Protein AF-A0AAW2WP22-F1 (afdb_monomer_lite)

Sequence (136 aa):
MAVACVSAHKTVVTTTVQAEEEEENQRGCEQYWSTQQCQMRHCMQWMRSMGEPYEESWSDQGRFEEEHLQECCNELREVRPSMCVCAAIRCMMKRMQQEHGTEQEMQQMRQKAQYLPRMCGMSYPTECRIGRPIFA

InterPro domains:
  IPR000617 Napin/ 2S seed storage protein/Conglutin [PTHR35496] (2-131)
  IPR016140 Bifunctional inhibitor/plant lipid transfer protein/seed storage helical domain [PF00234] (43-128)
  IPR016140 Bifunctional inhibitor/plant lipid transfer protein/seed storage helical domain [SM00499] (43-128)
  IPR036312 Bifunctional inhibitor/plant lipid transfer protein/seed storage helical domain superfamily [G3DSA:1.10.110.10] (21-135)
  IPR036312 Bifunctional inhibitor/plant lipid transfer protein/seed storage helical domain superfamily [SSF47699] (27-129)

Radius of gyration: 23.07 Å; chains: 1; bounding box: 42×56×83 Å

Organism: NCBI:txid2727402

pLDDT: mean 74.27, std 16.46, range [39.56, 92.06]

Structure (mmCIF, N/CA/C/O backbone):
data_AF-A0AAW2WP22-F1
#
_entry.id   AF-A0AAW2WP22-F1
#
loop_
_atom_site.group_PDB
_atom_site.id
_atom_site.type_symbol
_atom_site.label_atom_id
_atom_site.label_alt_id
_atom_site.label_comp_id
_atom_site.label_asym_id
_atom_site.label_entity_id
_atom_site.label_seq_id
_atom_site.pdbx_PDB_ins_code
_atom_site.Cartn_x
_atom_site.Cartn_y
_atom_site.Cartn_z
_atom_site.occupancy
_atom_site.B_iso_or_equiv
_atom_site.auth_seq_id
_atom_site.auth_comp_id
_atom_site.auth_asym_id
_atom_site.auth_atom_id
_atom_site.pdbx_PDB_model_num
ATOM 1 N N . MET A 1 1 ? -26.942 41.343 58.706 1.00 39.56 1 MET A N 1
ATOM 2 C CA . MET A 1 1 ? -26.838 39.995 58.106 1.00 39.56 1 MET A CA 1
ATOM 3 C C . MET A 1 1 ? -26.648 40.188 56.611 1.00 39.56 1 MET A C 1
ATOM 5 O O . MET A 1 1 ? -27.491 40.840 56.013 1.00 39.56 1 MET A O 1
ATOM 9 N N . ALA A 1 2 ? -25.527 39.746 56.039 1.00 45.06 2 ALA A N 1
ATOM 10 C CA . ALA A 1 2 ? -25.247 39.887 54.607 1.00 45.06 2 ALA A CA 1
ATOM 11 C C . ALA A 1 2 ? -25.491 38.540 53.913 1.00 45.06 2 ALA A C 1
ATOM 13 O O . ALA A 1 2 ? -24.995 37.517 54.382 1.00 45.06 2 ALA A O 1
ATOM 14 N N . VAL A 1 3 ? -26.281 38.542 52.839 1.00 61.31 3 VAL A N 1
ATOM 15 C CA . VAL A 1 3 ? -26.607 37.351 52.042 1.00 61.31 3 VAL A CA 1
ATOM 16 C C . VAL A 1 3 ? -25.712 37.347 50.806 1.00 61.31 3 VAL A C 1
ATOM 18 O O . VAL A 1 3 ? -25.664 38.339 50.082 1.00 61.31 3 VAL A O 1
ATOM 21 N N . ALA A 1 4 ? -24.995 36.247 50.577 1.00 51.88 4 ALA A N 1
ATOM 22 C CA . ALA A 1 4 ? -24.174 36.051 49.387 1.00 51.88 4 ALA A CA 1
ATOM 23 C C . ALA A 1 4 ? -24.967 35.277 48.322 1.00 51.88 4 ALA A C 1
ATOM 25 O O . ALA A 1 4 ? -25.501 34.205 48.605 1.00 51.88 4 ALA A O 1
ATOM 26 N N . CYS A 1 5 ? -25.029 35.807 47.098 1.00 59.84 5 CYS A N 1
ATOM 27 C CA . CYS A 1 5 ? -25.629 35.128 45.950 1.00 59.84 5 CYS A CA 1
ATOM 28 C C . CYS A 1 5 ? -24.559 34.334 45.189 1.00 59.84 5 CYS A C 1
ATOM 30 O O . CYS A 1 5 ? -23.570 34.903 44.731 1.00 59.84 5 CYS A O 1
ATOM 32 N N . VAL A 1 6 ? -24.776 33.028 45.023 1.00 68.69 6 VAL A N 1
ATOM 33 C CA . VAL A 1 6 ? -23.970 32.150 44.159 1.00 68.69 6 VAL A CA 1
ATOM 34 C C . VAL A 1 6 ? -24.662 32.023 42.801 1.00 68.69 6 VAL A C 1
ATOM 36 O O . VAL A 1 6 ? -25.820 31.617 42.730 1.00 68.69 6 VAL A O 1
ATOM 39 N N . SER A 1 7 ? -23.953 32.369 41.723 1.00 64.06 7 SER A N 1
ATOM 40 C CA . SER A 1 7 ? -24.382 32.141 40.337 1.00 64.06 7 SER A CA 1
ATOM 41 C C . SER A 1 7 ? -23.762 30.841 39.826 1.00 64.06 7 SER A C 1
ATOM 43 O O . SER A 1 7 ? -22.540 30.699 39.828 1.00 64.06 7 SER A O 1
ATOM 45 N N . ALA A 1 8 ? -24.595 29.893 39.393 1.00 63.41 8 ALA A N 1
ATOM 46 C CA . ALA A 1 8 ? -24.155 28.638 38.794 1.00 63.41 8 ALA A CA 1
ATOM 47 C C . ALA A 1 8 ? -24.309 28.712 37.269 1.00 63.41 8 ALA A C 1
ATOM 49 O O . ALA A 1 8 ? -25.422 28.749 36.745 1.00 63.41 8 ALA A O 1
ATOM 50 N N . HIS A 1 9 ? -23.188 28.719 36.549 1.00 59.38 9 HIS A N 1
ATOM 51 C CA . HIS A 1 9 ? -23.184 28.641 35.091 1.00 59.38 9 HIS A CA 1
ATOM 52 C C . HIS A 1 9 ? -23.176 27.172 34.659 1.00 59.38 9 HIS A C 1
ATOM 54 O O . HIS A 1 9 ? -22.243 26.428 34.955 1.00 59.38 9 HIS A O 1
ATOM 60 N N . LYS A 1 10 ? -24.239 26.743 33.970 1.00 56.69 10 LYS A N 1
ATOM 61 C CA . LYS A 1 10 ? -24.349 25.400 33.393 1.00 56.69 10 LYS A CA 1
ATOM 62 C C . LYS A 1 10 ? -23.694 25.394 32.015 1.00 56.69 10 LYS A C 1
ATOM 64 O O . LYS A 1 10 ? -24.310 25.802 31.033 1.00 56.69 10 LYS A O 1
ATOM 69 N N . THR A 1 11 ? -22.456 24.925 31.942 1.00 58.91 11 THR A N 1
ATOM 70 C CA . THR A 1 11 ? -21.780 24.685 30.664 1.00 58.91 11 THR A CA 1
ATOM 71 C C . THR A 1 11 ? -22.346 23.407 30.051 1.00 58.91 11 THR A C 1
ATOM 73 O O . THR A 1 11 ? -22.098 22.310 30.546 1.00 58.91 11 THR A O 1
ATOM 76 N N . VAL A 1 12 ? -23.157 23.537 29.001 1.00 58.16 12 VAL A N 1
ATOM 77 C CA . VAL A 1 12 ? -23.627 22.386 28.220 1.00 58.16 12 VAL A CA 1
ATOM 78 C C . VAL A 1 12 ? -22.539 22.045 27.209 1.00 58.16 12 VAL A C 1
ATOM 80 O O . VAL A 1 12 ? -22.411 22.693 26.172 1.00 58.16 12 VAL A O 1
ATOM 83 N N . VAL A 1 13 ? -21.724 21.046 27.544 1.00 52.06 13 VAL A N 1
ATOM 84 C CA . VAL A 1 13 ? -20.754 20.456 26.617 1.00 52.06 13 VAL A CA 1
ATOM 85 C C . VAL A 1 13 ? -21.546 19.670 25.577 1.00 52.06 13 VAL A C 1
ATOM 87 O O . VAL A 1 13 ? -22.167 18.657 25.891 1.00 52.06 13 VAL A O 1
ATOM 90 N N . THR A 1 14 ? -21.584 20.183 24.350 1.00 45.59 14 THR A N 1
ATOM 91 C CA . THR A 1 14 ? -22.187 19.479 23.216 1.00 45.59 14 THR A CA 1
ATOM 92 C C . THR A 1 14 ? -21.132 18.530 22.666 1.00 45.59 14 THR A C 1
ATOM 94 O O . THR A 1 14 ? -20.275 18.944 21.892 1.00 45.59 14 THR A O 1
ATOM 97 N N . THR A 1 15 ? -21.140 17.277 23.119 1.00 44.94 15 THR A N 1
ATOM 98 C CA . THR A 1 15 ? -20.243 16.249 22.585 1.00 44.94 15 THR A CA 1
ATOM 99 C C . THR A 1 15 ? -20.764 15.802 21.221 1.00 44.94 15 THR A C 1
ATOM 101 O O . THR A 1 15 ? -21.759 15.084 21.127 1.00 44.94 15 THR A O 1
ATOM 104 N N . THR A 1 16 ? -20.112 16.244 20.149 1.00 47.59 16 THR A N 1
ATOM 105 C CA . THR A 1 16 ? -20.317 15.736 18.788 1.00 47.59 16 THR A CA 1
ATOM 106 C C . THR A 1 16 ? -19.657 14.362 18.653 1.00 47.59 16 THR A C 1
ATOM 108 O O . THR A 1 16 ? -18.585 14.227 18.072 1.00 47.59 16 THR A O 1
ATOM 111 N N . VAL A 1 17 ? -20.285 13.334 19.225 1.00 48.59 17 VAL A N 1
ATOM 112 C CA . VAL A 1 17 ? -19.842 11.937 19.112 1.00 48.59 17 VAL A CA 1
ATOM 113 C C . VAL A 1 17 ? -20.227 11.423 17.724 1.00 48.59 17 VAL A C 1
ATOM 115 O O . VAL A 1 17 ? -21.328 10.908 17.562 1.00 48.59 17 VAL A O 1
ATOM 118 N N . GLN A 1 18 ? -19.386 11.634 16.705 1.00 43.00 18 GLN A N 1
ATOM 119 C CA . GLN A 1 18 ? -19.454 10.863 15.444 1.00 43.00 18 GLN A CA 1
ATOM 120 C C . GLN A 1 18 ? -18.261 11.029 14.478 1.00 43.00 18 GLN A C 1
ATOM 122 O O . GLN A 1 18 ? -18.283 10.417 13.418 1.00 43.00 18 GLN A O 1
ATOM 127 N N . ALA A 1 19 ? -17.217 11.801 14.809 1.00 45.00 19 ALA A N 1
ATOM 128 C CA . ALA A 1 19 ? -16.045 11.984 13.929 1.00 45.00 19 ALA A CA 1
ATOM 129 C C . ALA A 1 19 ? -14.702 11.539 14.545 1.00 45.00 19 ALA A C 1
ATOM 131 O O . ALA A 1 19 ? -13.679 11.535 13.867 1.00 45.00 19 ALA A O 1
ATOM 132 N N . GLU A 1 20 ? -14.689 11.180 15.827 1.00 44.91 20 GLU A N 1
ATOM 133 C CA . GLU A 1 20 ? -13.458 10.930 16.587 1.00 44.91 20 GLU A CA 1
ATOM 134 C C . GLU A 1 20 ? -12.970 9.482 16.406 1.00 44.91 20 GLU A C 1
ATOM 136 O O . GLU A 1 20 ? -11.773 9.241 16.261 1.00 44.91 20 GLU A O 1
ATOM 141 N N . GLU A 1 21 ? -13.896 8.521 16.303 1.00 49.28 21 GLU A N 1
ATOM 142 C CA . GLU A 1 21 ? -13.562 7.097 16.180 1.00 49.28 21 GLU A CA 1
ATOM 143 C C . GLU A 1 21 ? -12.912 6.743 14.833 1.00 49.28 21 GLU A C 1
ATOM 145 O O . GLU A 1 21 ? -11.980 5.948 14.811 1.00 49.28 21 GLU A O 1
ATOM 150 N N . GLU A 1 22 ? -13.336 7.325 13.704 1.00 47.34 22 GLU A N 1
ATOM 151 C CA . GLU A 1 22 ? -12.759 6.986 12.387 1.00 47.34 22 GLU A CA 1
ATOM 152 C C . GLU A 1 22 ? -11.336 7.538 12.190 1.00 47.34 22 GLU A C 1
ATOM 154 O O . GLU A 1 22 ? -10.489 6.860 11.602 1.00 47.34 22 GLU A O 1
ATOM 159 N N . GLU A 1 23 ? -11.051 8.745 12.689 1.00 52.50 23 GLU A N 1
ATOM 160 C CA . GLU A 1 23 ? -9.707 9.344 12.666 1.00 52.50 23 GLU A CA 1
ATOM 161 C C . GLU A 1 23 ? -8.749 8.607 13.614 1.00 52.50 23 GLU A C 1
ATOM 163 O O . GLU A 1 23 ? -7.604 8.329 13.243 1.00 52.50 23 GLU A O 1
ATOM 168 N N . GLU A 1 24 ? -9.205 8.249 14.819 1.00 59.03 24 GLU A N 1
ATOM 169 C CA . GLU A 1 24 ? -8.400 7.498 15.786 1.00 59.03 24 GLU A CA 1
ATOM 170 C C . GLU A 1 24 ? -8.051 6.100 15.256 1.00 59.03 24 GLU A C 1
ATOM 172 O O . GLU A 1 24 ? -6.887 5.686 15.307 1.00 59.03 24 GLU A O 1
ATOM 177 N N . ASN A 1 25 ? -9.018 5.406 14.647 1.00 63.59 25 ASN A N 1
ATOM 178 C CA . ASN A 1 25 ? -8.795 4.064 14.110 1.00 63.59 25 ASN A CA 1
ATOM 179 C C . ASN A 1 25 ? -7.803 4.075 12.935 1.00 63.59 25 ASN A C 1
ATOM 181 O O . ASN A 1 25 ? -6.947 3.196 12.832 1.00 63.59 25 ASN A O 1
ATOM 185 N N . GLN A 1 26 ? -7.834 5.108 12.082 1.00 67.56 26 GLN A N 1
ATOM 186 C CA . GLN A 1 26 ? -6.855 5.262 10.998 1.00 67.56 26 GLN A CA 1
ATOM 187 C C . GLN A 1 26 ? -5.428 5.480 11.516 1.00 67.56 26 GLN A C 1
ATOM 189 O O . GLN A 1 26 ? -4.492 4.867 10.993 1.00 67.56 26 GLN A O 1
ATOM 194 N N . ARG A 1 27 ? -5.248 6.301 12.559 1.00 76.06 27 ARG A N 1
ATOM 195 C CA . ARG A 1 27 ? -3.935 6.504 13.200 1.00 76.06 27 ARG A CA 1
ATOM 196 C C . ARG A 1 27 ? -3.435 5.222 13.868 1.00 76.06 27 ARG A C 1
ATOM 198 O O . ARG A 1 27 ? -2.256 4.890 13.736 1.00 76.06 27 ARG A O 1
ATOM 205 N N . GLY A 1 28 ? -4.333 4.464 14.500 1.00 84.19 28 GLY A N 1
ATOM 206 C CA . GLY A 1 28 ? -4.037 3.141 15.054 1.00 84.19 28 GLY A CA 1
ATOM 207 C C . GLY A 1 28 ? -3.546 2.155 13.989 1.00 84.19 28 GLY A C 1
ATOM 208 O O . GLY A 1 28 ? -2.511 1.510 14.171 1.00 84.19 28 GLY A O 1
ATOM 209 N N . CYS A 1 29 ? -4.221 2.096 12.837 1.00 87.69 29 CYS A N 1
ATOM 210 C CA . CYS A 1 29 ? -3.798 1.274 11.703 1.00 87.69 29 CYS A CA 1
ATOM 211 C C . CYS A 1 29 ? -2.413 1.680 11.172 1.00 87.69 29 CYS A C 1
ATOM 213 O O . CYS A 1 29 ? -1.578 0.817 10.899 1.00 87.69 29 CYS A O 1
ATOM 215 N N . GLU A 1 30 ? -2.147 2.980 11.010 1.00 85.00 30 GLU A N 1
ATOM 216 C CA . GLU A 1 30 ? -0.839 3.463 10.547 1.00 85.00 30 GLU A CA 1
ATOM 217 C C . GLU A 1 30 ? 0.292 3.051 11.486 1.00 85.00 30 GLU A C 1
ATOM 219 O O . GLU A 1 30 ? 1.333 2.571 11.029 1.00 85.00 30 GLU A O 1
ATOM 224 N N . GLN A 1 31 ? 0.074 3.198 12.793 1.00 85.81 31 GLN A N 1
ATOM 225 C CA . GLN A 1 31 ? 1.066 2.831 13.791 1.00 85.81 31 GLN A CA 1
ATOM 226 C C . GLN A 1 31 ? 1.299 1.317 13.828 1.00 85.81 31 GLN A C 1
ATOM 228 O O . GLN A 1 31 ? 2.452 0.886 13.800 1.00 85.81 31 GLN A O 1
ATOM 233 N N . TYR A 1 32 ? 0.231 0.515 13.794 1.00 86.69 32 TYR A N 1
ATOM 234 C CA . TYR A 1 32 ? 0.315 -0.947 13.757 1.00 86.69 32 TYR A CA 1
ATOM 235 C C . TYR A 1 32 ? 1.170 -1.450 12.586 1.00 86.69 32 TYR A C 1
ATOM 237 O O . TYR A 1 32 ? 2.131 -2.197 12.782 1.00 86.69 32 TYR A O 1
ATOM 245 N N . TRP A 1 33 ? 0.871 -0.988 11.368 1.00 85.06 33 TRP A N 1
ATOM 246 C CA . TRP A 1 33 ? 1.597 -1.408 10.169 1.00 85.06 33 TRP A CA 1
ATOM 247 C C . TRP A 1 33 ? 3.049 -0.933 10.164 1.00 85.06 33 TRP A C 1
ATOM 249 O O . TRP A 1 33 ? 3.933 -1.671 9.719 1.00 85.06 33 TRP A O 1
ATOM 259 N N . SER A 1 34 ? 3.313 0.255 10.718 1.00 82.06 34 SER A N 1
ATOM 260 C CA . SER A 1 34 ? 4.67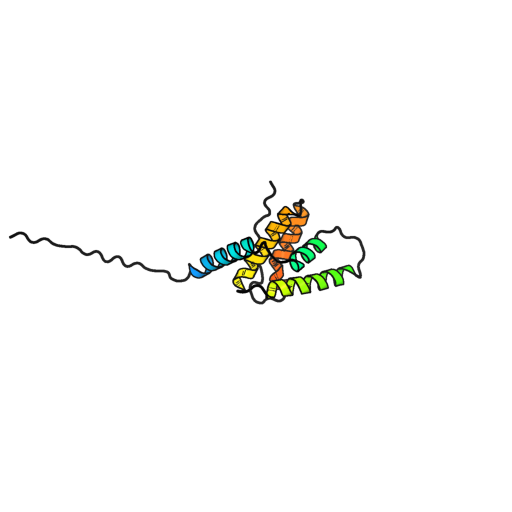6 0.749 10.910 1.00 82.06 34 SER A CA 1
ATOM 261 C C . SER A 1 34 ? 5.479 -0.151 11.857 1.00 82.06 34 SER A C 1
ATOM 263 O O . SER A 1 34 ? 6.635 -0.453 11.567 1.00 82.06 34 SER A O 1
ATOM 265 N N . THR A 1 35 ? 4.890 -0.621 12.963 1.00 83.44 35 THR A N 1
ATOM 266 C CA . THR A 1 35 ? 5.551 -1.549 13.903 1.00 83.44 35 THR A CA 1
ATOM 267 C C . THR A 1 35 ? 5.740 -2.940 13.303 1.00 83.44 35 THR A C 1
ATOM 269 O O . THR A 1 35 ? 6.743 -3.604 13.559 1.00 83.44 35 THR A O 1
ATOM 272 N N . GLN A 1 36 ? 4.812 -3.373 12.451 1.00 80.88 36 GLN A N 1
ATOM 273 C CA . GLN A 1 36 ? 4.877 -4.661 11.768 1.00 80.88 36 GLN A CA 1
ATOM 274 C C . GLN A 1 36 ? 5.811 -4.655 10.543 1.00 80.88 36 GLN A C 1
ATOM 276 O O . GLN A 1 36 ? 5.874 -5.648 9.822 1.00 80.88 36 GLN A O 1
ATOM 281 N N . GLN A 1 37 ? 6.561 -3.566 10.322 1.00 79.81 37 GLN A N 1
ATOM 282 C CA . GLN A 1 37 ? 7.515 -3.399 9.218 1.00 79.81 37 GLN A CA 1
ATOM 283 C C . GLN A 1 37 ? 6.875 -3.556 7.829 1.00 79.81 37 GLN A C 1
ATOM 285 O O . GLN A 1 37 ? 7.522 -4.031 6.891 1.00 79.81 37 GLN A O 1
ATOM 290 N N . CYS A 1 38 ? 5.606 -3.162 7.687 1.00 82.44 38 CYS A N 1
ATOM 291 C CA . CYS A 1 38 ? 4.873 -3.249 6.425 1.00 82.44 38 CYS A CA 1
ATOM 292 C C . CYS A 1 38 ? 4.935 -4.661 5.802 1.00 82.44 38 CYS A C 1
ATOM 294 O O . CYS A 1 38 ? 5.326 -4.803 4.642 1.00 82.44 38 CYS A O 1
ATOM 296 N N . GLN A 1 39 ? 4.639 -5.713 6.578 1.00 78.19 39 GLN A N 1
ATOM 297 C CA . GLN A 1 39 ? 4.655 -7.109 6.112 1.00 78.19 39 GLN A CA 1
ATOM 298 C C . GLN A 1 39 ? 3.594 -7.356 5.026 1.00 78.19 39 GLN A C 1
ATOM 300 O O . GLN A 1 39 ? 2.493 -7.809 5.300 1.00 78.19 39 GLN A O 1
ATOM 305 N N . MET A 1 40 ? 3.948 -7.014 3.791 1.00 86.19 40 MET A N 1
ATOM 306 C CA . MET A 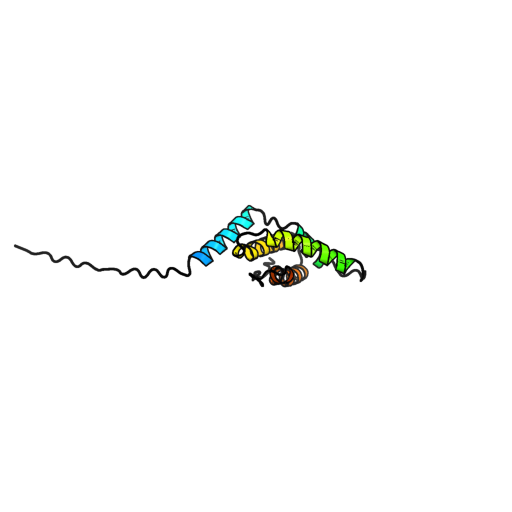1 40 ? 3.175 -7.227 2.570 1.00 86.19 40 MET A CA 1
ATOM 307 C C . MET A 1 40 ? 4.131 -7.736 1.490 1.00 86.19 40 MET A C 1
ATOM 309 O O . MET A 1 40 ? 4.504 -7.009 0.567 1.00 86.19 40 MET A O 1
ATOM 313 N N . ARG A 1 41 ? 4.678 -8.934 1.709 1.00 87.94 41 ARG A N 1
ATOM 314 C CA . ARG A 1 41 ? 5.800 -9.467 0.928 1.00 87.94 41 ARG A CA 1
ATOM 315 C C . ARG A 1 41 ? 5.399 -9.715 -0.516 1.00 87.94 41 ARG A C 1
ATOM 317 O O . ARG A 1 41 ? 6.111 -9.260 -1.410 1.00 87.94 41 ARG A O 1
ATOM 324 N N . HIS A 1 42 ? 4.267 -10.375 -0.726 1.00 90.31 42 HIS A N 1
ATOM 325 C CA . HIS A 1 42 ? 3.756 -10.677 -2.057 1.00 90.31 42 HIS A CA 1
ATOM 326 C C . HIS A 1 42 ? 3.321 -9.401 -2.777 1.00 90.31 42 HIS A C 1
ATOM 328 O O . HIS A 1 42 ? 3.643 -9.226 -3.948 1.00 90.31 42 HIS A O 1
ATOM 334 N N . CYS A 1 43 ? 2.704 -8.441 -2.080 1.00 89.75 43 CYS A N 1
ATOM 335 C CA . CYS A 1 43 ? 2.390 -7.152 -2.704 1.00 89.75 43 CYS A CA 1
ATOM 336 C C . CYS A 1 43 ? 3.624 -6.327 -3.079 1.00 89.75 43 CYS A C 1
ATOM 338 O O . CYS A 1 43 ? 3.639 -5.722 -4.151 1.00 89.75 43 CYS A O 1
ATOM 340 N N . MET A 1 44 ? 4.674 -6.314 -2.251 1.00 88.06 44 MET A N 1
ATOM 341 C CA . MET A 1 44 ? 5.942 -5.678 -2.628 1.00 88.06 44 MET A CA 1
ATOM 342 C C . MET A 1 44 ? 6.565 -6.375 -3.835 1.00 88.06 44 MET A C 1
ATOM 344 O O . MET A 1 44 ? 7.009 -5.702 -4.759 1.00 88.06 44 MET A O 1
ATOM 348 N N . GLN A 1 45 ? 6.570 -7.708 -3.856 1.00 86.69 45 GLN A N 1
ATOM 349 C CA . GLN A 1 45 ? 7.128 -8.482 -4.961 1.00 86.69 45 GLN A CA 1
ATOM 350 C C . GLN A 1 45 ? 6.372 -8.248 -6.272 1.00 86.69 45 GLN A C 1
ATOM 352 O O . GLN A 1 45 ? 7.007 -7.981 -7.290 1.00 86.69 45 GLN A O 1
ATOM 357 N N . TRP A 1 46 ? 5.038 -8.246 -6.226 1.00 87.06 46 TRP A N 1
ATOM 358 C CA . TRP A 1 46 ? 4.206 -7.888 -7.369 1.00 87.06 46 TRP A CA 1
ATOM 359 C C . TRP A 1 46 ? 4.476 -6.457 -7.838 1.00 87.06 46 TRP A C 1
ATOM 361 O O . TRP A 1 46 ? 4.646 -6.224 -9.024 1.00 87.06 46 TRP A O 1
ATOM 371 N N . MET A 1 47 ? 4.594 -5.478 -6.932 1.00 84.88 47 MET A N 1
ATOM 372 C CA . MET A 1 47 ? 4.914 -4.109 -7.353 1.00 84.88 47 MET A CA 1
ATOM 373 C C . MET A 1 47 ? 6.296 -3.986 -8.003 1.00 84.88 47 MET A C 1
ATOM 375 O O . MET A 1 47 ? 6.442 -3.204 -8.941 1.00 84.88 47 MET A O 1
ATOM 379 N N . ARG A 1 48 ? 7.287 -4.767 -7.552 1.00 81.81 48 ARG A N 1
ATOM 380 C CA . ARG A 1 48 ? 8.626 -4.811 -8.164 1.00 81.81 48 ARG A CA 1
ATOM 381 C C . ARG A 1 48 ? 8.589 -5.349 -9.587 1.00 81.81 48 ARG A C 1
ATOM 383 O O . ARG A 1 48 ? 9.233 -4.760 -10.448 1.00 81.81 48 ARG A O 1
ATOM 390 N N . SER A 1 49 ? 7.808 -6.400 -9.852 1.00 77.31 49 SER A N 1
ATOM 391 C CA . SER A 1 49 ? 7.687 -6.942 -11.213 1.00 77.31 49 SER A CA 1
ATOM 392 C C . SER A 1 49 ? 7.071 -5.947 -12.201 1.00 77.31 49 SER A C 1
ATOM 394 O O . SER A 1 49 ? 7.254 -6.105 -13.401 1.00 77.31 49 SER A O 1
ATOM 396 N N . MET A 1 50 ? 6.393 -4.896 -11.719 1.00 67.62 50 MET A N 1
ATOM 397 C CA . MET A 1 50 ? 5.838 -3.837 -12.575 1.00 67.62 50 MET A CA 1
ATOM 398 C C . MET A 1 50 ? 6.844 -2.742 -12.944 1.00 67.62 50 MET A C 1
ATOM 400 O O . MET A 1 50 ? 6.535 -1.935 -13.818 1.00 67.62 50 MET A O 1
ATOM 404 N N . GLY A 1 51 ? 7.954 -2.627 -12.208 1.00 60.88 51 GLY A N 1
ATOM 405 C CA . GLY A 1 51 ? 8.959 -1.576 -12.396 1.00 60.88 51 GLY A CA 1
ATOM 406 C C . GLY A 1 51 ? 10.058 -1.946 -13.391 1.00 60.88 51 GLY A C 1
ATOM 407 O O . GLY A 1 51 ? 10.758 -1.061 -13.870 1.00 60.88 51 GLY A O 1
ATOM 408 N N . GLU A 1 52 ? 10.198 -3.232 -13.718 1.00 59.03 52 GLU A N 1
ATOM 409 C CA . GLU A 1 52 ? 11.189 -3.706 -14.684 1.00 59.03 52 GLU A CA 1
ATOM 410 C C . GLU A 1 52 ? 10.821 -3.237 -16.105 1.00 59.03 52 GLU A C 1
ATOM 412 O O . GLU A 1 52 ? 9.657 -3.343 -16.517 1.00 59.03 52 GLU A O 1
ATOM 417 N N . PRO A 1 53 ? 11.785 -2.697 -16.874 1.00 47.62 53 PRO A N 1
ATOM 418 C CA . PRO A 1 53 ? 11.545 -2.290 -18.244 1.00 47.62 53 PRO A CA 1
ATOM 419 C C . PRO A 1 53 ? 11.127 -3.490 -19.092 1.00 47.62 53 PRO A C 1
ATOM 421 O O . PRO A 1 53 ? 11.705 -4.569 -19.036 1.00 47.62 53 PRO A O 1
ATOM 424 N N . TYR A 1 54 ? 10.096 -3.238 -19.884 1.00 45.09 54 TYR A N 1
ATOM 425 C CA . TYR A 1 54 ? 9.443 -4.121 -20.833 1.00 45.09 54 TYR A CA 1
ATOM 426 C C . TYR A 1 54 ? 10.425 -4.881 -21.749 1.00 45.09 54 TYR A C 1
ATOM 428 O O . TYR A 1 54 ? 10.748 -4.402 -22.836 1.00 45.09 54 TYR A O 1
ATOM 436 N N . GLU A 1 55 ? 10.893 -6.063 -21.339 1.00 44.72 55 GLU A N 1
ATOM 437 C CA . GLU A 1 55 ? 11.448 -7.041 -22.276 1.00 44.72 55 GLU A CA 1
ATOM 438 C C . GLU A 1 55 ? 10.305 -7.852 -22.896 1.00 44.72 55 GLU A C 1
ATOM 440 O O . GLU A 1 55 ? 9.390 -8.341 -22.240 1.00 44.72 55 GLU A O 1
ATOM 445 N N . GLU A 1 56 ? 10.351 -7.926 -24.216 1.00 43.66 56 GLU A N 1
ATOM 446 C CA . GLU A 1 56 ? 9.274 -8.185 -25.168 1.00 43.66 56 GLU A CA 1
ATOM 447 C C . GLU A 1 56 ? 8.773 -9.651 -25.196 1.00 43.66 56 GLU A C 1
ATOM 449 O O . GLU A 1 56 ? 8.599 -10.233 -26.265 1.00 43.66 56 GLU A O 1
ATOM 454 N N . SER A 1 57 ? 8.531 -10.288 -24.044 1.00 42.12 57 SER A N 1
ATOM 455 C CA . SER A 1 57 ? 8.031 -11.673 -23.961 1.00 42.12 57 SER A CA 1
ATOM 456 C C . SER A 1 57 ? 6.529 -11.723 -23.641 1.00 42.12 57 SER A C 1
ATOM 458 O O . SER A 1 57 ? 6.080 -12.050 -22.542 1.00 42.12 57 SER A O 1
ATOM 460 N N . TRP A 1 58 ? 5.729 -11.392 -24.655 1.00 46.78 58 TRP A N 1
ATOM 461 C CA . TRP A 1 58 ? 4.271 -11.187 -24.642 1.00 46.78 58 TRP A CA 1
ATOM 462 C C . TRP A 1 58 ? 3.378 -12.387 -24.244 1.00 46.78 58 TRP A C 1
ATOM 464 O O . TRP A 1 58 ? 2.165 -12.327 -24.441 1.00 46.78 58 TRP A O 1
ATOM 474 N N . SER A 1 59 ? 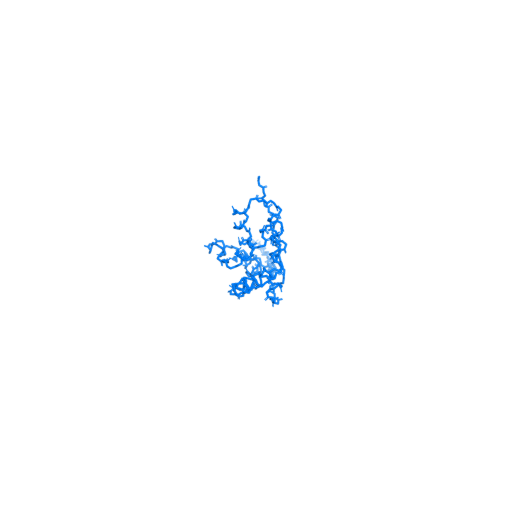3.904 -13.505 -23.736 1.00 47.53 59 SER A N 1
ATOM 475 C CA . SER A 1 59 ? 3.079 -14.703 -23.461 1.00 47.53 59 SER A CA 1
ATOM 476 C C . SER A 1 59 ? 3.214 -15.297 -22.061 1.00 47.53 59 SER A C 1
ATOM 478 O O . SER A 1 59 ? 2.289 -15.981 -21.625 1.00 47.53 59 SER A O 1
ATOM 480 N N . ASP A 1 60 ? 4.292 -15.000 -21.336 1.00 49.25 60 ASP A N 1
ATOM 481 C CA . ASP A 1 60 ? 4.530 -15.560 -19.995 1.00 49.25 60 ASP A CA 1
ATOM 482 C C . ASP A 1 60 ? 4.359 -14.505 -18.887 1.00 49.25 60 ASP A C 1
ATOM 484 O O . ASP A 1 60 ? 3.828 -14.785 -17.814 1.00 49.25 60 ASP A O 1
ATOM 488 N N . GLN A 1 61 ? 4.682 -13.242 -19.188 1.00 48.00 61 GLN A N 1
ATOM 489 C CA . GLN A 1 61 ? 4.678 -12.160 -18.202 1.00 48.00 61 GLN A CA 1
ATOM 490 C C . GLN A 1 61 ? 3.277 -11.782 -17.714 1.00 48.00 61 GLN A C 1
ATOM 492 O O . GLN A 1 61 ? 3.092 -11.553 -16.526 1.00 48.00 61 GLN A O 1
ATOM 497 N N . GLY A 1 62 ? 2.266 -11.807 -18.590 1.00 51.06 62 GLY A N 1
ATOM 498 C CA . GLY A 1 62 ? 0.879 -11.552 -18.185 1.00 51.06 62 GLY A CA 1
ATOM 499 C C . GLY A 1 62 ? 0.347 -12.585 -17.186 1.00 51.06 62 GLY A C 1
ATOM 500 O O . GLY A 1 62 ? -0.421 -12.227 -16.304 1.00 51.06 62 GLY A O 1
ATOM 501 N N . ARG A 1 63 ? 0.801 -13.843 -17.276 1.00 52.03 63 ARG A N 1
ATOM 502 C CA . ARG A 1 63 ? 0.428 -14.909 -16.332 1.00 52.03 63 ARG A CA 1
ATOM 503 C C . ARG A 1 63 ? 1.200 -14.780 -15.023 1.00 52.03 63 ARG A C 1
ATOM 505 O O . ARG A 1 63 ? 0.597 -14.855 -13.960 1.00 52.03 63 ARG A O 1
ATOM 512 N N . PHE A 1 64 ? 2.498 -14.489 -15.104 1.00 54.97 64 PHE A N 1
ATOM 513 C CA . PHE A 1 64 ? 3.349 -14.271 -13.935 1.00 54.97 64 PHE A CA 1
ATOM 514 C C . PHE A 1 64 ? 2.876 -13.074 -13.092 1.00 54.97 64 PHE A C 1
ATOM 516 O O . PHE A 1 64 ? 2.809 -13.153 -11.865 1.00 54.97 64 PHE A O 1
ATOM 523 N N . GLU A 1 65 ? 2.500 -11.975 -13.747 1.00 62.88 65 GLU A N 1
ATOM 524 C CA . GLU A 1 65 ? 1.977 -10.761 -13.112 1.00 62.88 65 GLU A CA 1
ATOM 525 C C . GLU A 1 65 ? 0.616 -11.014 -12.436 1.00 62.88 65 GLU A C 1
ATOM 527 O O . GLU A 1 65 ? 0.341 -10.466 -11.367 1.00 62.88 65 GLU A O 1
ATOM 532 N N . GLU A 1 66 ? -0.210 -11.890 -13.015 1.00 66.75 66 GLU A N 1
ATOM 533 C CA . GLU A 1 66 ? -1.521 -12.291 -12.490 1.00 66.75 66 GLU A CA 1
ATOM 534 C C . GLU A 1 66 ? -1.398 -13.264 -11.297 1.00 66.75 66 GLU A C 1
ATOM 536 O O . GLU A 1 66 ? -2.112 -13.117 -10.301 1.00 66.75 66 GLU A O 1
ATOM 541 N N . GLU A 1 67 ? -0.432 -14.190 -11.332 1.00 69.25 67 GLU A N 1
ATOM 542 C CA . GLU A 1 67 ? -0.129 -15.110 -10.224 1.00 69.25 67 GLU A CA 1
ATOM 543 C C . GLU A 1 67 ? 0.378 -14.362 -8.978 1.00 69.25 67 GLU A C 1
ATOM 545 O O . GLU A 1 67 ? -0.140 -14.566 -7.876 1.00 69.25 67 GLU A O 1
ATOM 550 N N . HIS A 1 68 ? 1.316 -13.421 -9.141 1.00 79.25 68 HIS A N 1
ATOM 551 C CA . HIS A 1 68 ? 1.830 -12.613 -8.023 1.00 79.25 68 HIS A CA 1
ATOM 552 C C . HIS A 1 68 ? 0.780 -11.634 -7.482 1.00 79.25 68 HIS A C 1
ATOM 554 O O . HIS A 1 68 ? 0.735 -11.360 -6.277 1.00 79.25 68 HIS A O 1
ATOM 560 N N . LEU A 1 69 ? -0.105 -11.130 -8.351 1.00 85.62 69 LEU A N 1
ATOM 561 C CA . LEU A 1 69 ? -1.231 -10.304 -7.923 1.00 85.62 69 LEU A CA 1
ATOM 562 C C . LEU A 1 69 ? -2.174 -11.096 -7.016 1.00 85.62 69 LEU A C 1
ATOM 564 O O . LEU A 1 69 ? -2.639 -10.564 -6.009 1.00 85.62 69 LEU A O 1
ATOM 568 N N . GLN A 1 70 ? -2.442 -12.365 -7.328 1.00 88.81 70 GLN A N 1
ATOM 569 C CA . GLN A 1 70 ? -3.332 -13.193 -6.520 1.00 88.81 70 GLN A CA 1
ATOM 570 C C . GLN A 1 70 ? -2.793 -13.399 -5.097 1.00 88.81 70 GLN A C 1
ATOM 572 O O . GLN A 1 70 ? -3.555 -13.286 -4.132 1.00 88.81 70 GLN A O 1
ATOM 577 N N . GLU A 1 71 ? -1.492 -13.648 -4.949 1.00 90.06 71 GLU A N 1
ATOM 578 C CA . GLU A 1 71 ? -0.850 -13.768 -3.636 1.00 90.06 71 GLU A CA 1
ATOM 579 C C . GLU A 1 71 ? -0.880 -12.444 -2.863 1.00 90.06 71 GLU A C 1
ATOM 581 O O . GLU A 1 71 ? -1.260 -12.423 -1.690 1.00 90.06 71 GLU A O 1
ATOM 586 N N . CYS A 1 72 ? -0.592 -11.325 -3.534 1.00 91.50 72 CYS A N 1
ATOM 587 C CA . CYS A 1 72 ? -0.755 -9.995 -2.949 1.00 91.50 72 CYS A CA 1
ATOM 588 C C . CYS A 1 72 ? -2.195 -9.757 -2.465 1.00 91.50 72 CYS A C 1
ATOM 590 O O . CYS A 1 72 ? -2.428 -9.272 -1.357 1.00 91.50 72 CYS A O 1
ATOM 592 N N . CYS A 1 73 ? -3.191 -10.136 -3.263 1.00 92.06 73 CYS A N 1
ATOM 593 C CA . CYS A 1 73 ? -4.587 -9.981 -2.885 1.00 92.06 73 CYS A CA 1
ATOM 594 C C . CYS A 1 73 ? -4.983 -10.849 -1.689 1.00 92.06 73 CYS A C 1
ATOM 596 O O . CYS A 1 73 ? -5.871 -10.455 -0.931 1.00 92.06 73 CYS A O 1
ATOM 598 N N . ASN A 1 74 ? -4.339 -11.999 -1.489 1.00 91.62 74 ASN A N 1
ATOM 599 C CA . ASN A 1 74 ? -4.539 -12.804 -0.287 1.00 91.62 74 ASN A CA 1
ATOM 600 C C . ASN A 1 74 ? -3.982 -12.086 0.948 1.00 91.62 74 ASN A C 1
ATOM 602 O O . ASN A 1 74 ? -4.738 -11.903 1.901 1.00 91.62 74 ASN A O 1
ATOM 606 N N . GLU A 1 75 ? -2.749 -11.565 0.893 1.00 91.19 75 GLU A N 1
ATOM 607 C CA . GLU A 1 75 ? -2.190 -10.736 1.979 1.00 91.19 75 GLU A CA 1
ATOM 608 C C . GLU A 1 75 ? -3.095 -9.533 2.288 1.00 91.19 75 GLU A C 1
ATOM 610 O O . GLU A 1 75 ? -3.375 -9.216 3.444 1.00 91.19 75 GLU A O 1
ATOM 615 N N . LEU A 1 76 ? -3.611 -8.870 1.250 1.00 90.56 76 LEU A N 1
ATOM 616 C CA . LEU A 1 76 ? -4.450 -7.686 1.410 1.00 90.56 76 LEU A CA 1
ATOM 617 C C . LEU A 1 76 ? -5.804 -7.999 2.067 1.00 90.56 76 LEU A C 1
ATOM 619 O O . LEU A 1 76 ? -6.327 -7.182 2.826 1.00 90.56 76 LEU A O 1
ATOM 623 N N . ARG A 1 77 ? -6.377 -9.179 1.803 1.00 89.56 77 ARG A N 1
ATOM 624 C CA . ARG A 1 77 ? -7.630 -9.643 2.429 1.00 89.56 77 ARG A CA 1
ATOM 625 C C . ARG A 1 77 ? -7.439 -10.099 3.875 1.00 89.56 77 ARG A C 1
ATOM 627 O O . ARG A 1 77 ? -8.408 -10.099 4.639 1.00 89.56 77 ARG A O 1
ATOM 634 N N . GLU A 1 78 ? -6.224 -10.483 4.256 1.00 89.94 78 GLU A N 1
ATOM 635 C CA . GLU A 1 78 ? -5.876 -10.816 5.641 1.00 89.94 78 GLU A CA 1
ATOM 636 C C . GLU A 1 78 ? -5.776 -9.575 6.535 1.00 89.94 78 GLU A C 1
ATOM 638 O O . GLU A 1 78 ? -5.900 -9.686 7.758 1.00 89.94 78 GLU A O 1
ATOM 643 N N . VAL A 1 79 ? -5.650 -8.380 5.946 1.00 87.88 79 VAL A N 1
ATOM 644 C CA . VAL A 1 79 ? -5.671 -7.118 6.689 1.00 87.88 79 VAL A CA 1
ATOM 645 C C . VAL A 1 79 ? -7.030 -6.918 7.354 1.00 87.88 79 VAL A C 1
ATOM 647 O O . VAL A 1 79 ? -8.033 -6.591 6.714 1.00 87.88 79 VAL A O 1
ATOM 650 N N . ARG A 1 80 ? -7.057 -7.071 8.679 1.00 80.56 80 ARG A N 1
ATOM 651 C CA . ARG A 1 80 ? -8.225 -6.782 9.511 1.00 80.56 80 ARG 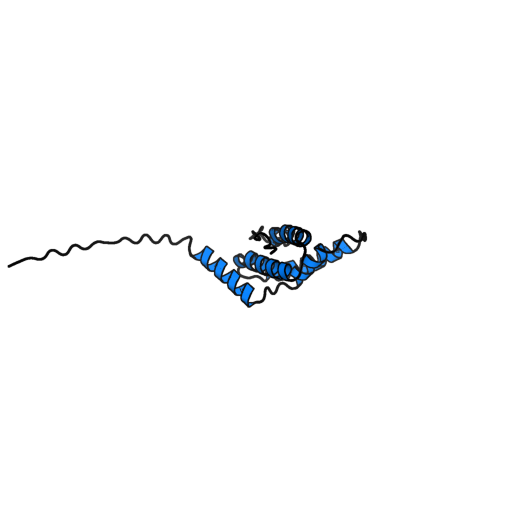A CA 1
ATOM 652 C C . ARG A 1 80 ? -7.880 -5.751 10.587 1.00 80.56 80 ARG A C 1
ATOM 654 O O . ARG A 1 80 ? -6.844 -5.900 11.231 1.00 80.56 80 ARG A O 1
ATOM 661 N N . PRO A 1 81 ? -8.753 -4.756 10.834 1.00 82.62 81 PRO A N 1
ATOM 662 C CA . PRO A 1 81 ? -10.014 -4.466 10.132 1.00 82.62 81 PRO A CA 1
ATOM 663 C C . PRO A 1 81 ? -9.816 -3.892 8.712 1.00 82.62 81 PRO A C 1
ATOM 665 O O . PRO A 1 81 ? -8.754 -3.365 8.392 1.00 82.62 81 PRO A O 1
ATOM 668 N N . SER A 1 82 ? -10.855 -3.950 7.863 1.00 82.25 82 SER A N 1
ATOM 669 C CA . SER A 1 82 ? -10.806 -3.485 6.457 1.00 82.25 82 SER A CA 1
ATOM 670 C C . SER A 1 82 ? -10.432 -2.005 6.309 1.00 82.25 82 SER A C 1
ATOM 672 O O . SER A 1 82 ? -9.823 -1.605 5.321 1.00 82.25 82 SER A O 1
ATOM 674 N N . MET A 1 83 ? -10.716 -1.184 7.321 1.00 82.06 83 MET A N 1
ATOM 675 C CA . MET A 1 83 ? -10.270 0.212 7.373 1.00 82.06 83 MET A CA 1
ATOM 676 C C . MET A 1 83 ? -8.737 0.370 7.432 1.00 82.06 83 MET A C 1
ATOM 678 O O . MET A 1 83 ? -8.213 1.402 7.018 1.00 82.06 83 MET A O 1
ATOM 682 N N . CYS A 1 84 ? -7.995 -0.655 7.870 1.00 89.75 84 CYS A N 1
ATOM 683 C CA . CYS A 1 84 ? -6.531 -0.637 7.904 1.00 89.75 84 CYS A CA 1
ATOM 684 C C . CYS A 1 84 ? -5.874 -0.975 6.559 1.00 89.75 84 CYS A C 1
ATOM 686 O O . CYS A 1 84 ? -4.659 -0.827 6.429 1.00 89.75 84 CYS A O 1
ATOM 688 N N . VAL A 1 85 ? -6.640 -1.387 5.545 1.00 90.06 85 VAL A N 1
ATOM 689 C CA . VAL A 1 85 ? -6.116 -1.777 4.222 1.00 90.06 85 VAL A CA 1
ATOM 690 C C . VAL A 1 85 ? -5.307 -0.639 3.596 1.00 90.06 85 VAL A C 1
ATOM 692 O O . VAL A 1 85 ? -4.171 -0.835 3.169 1.00 90.06 85 VAL A O 1
ATOM 695 N N . CYS A 1 86 ? -5.823 0.593 3.629 1.00 90.94 86 CYS A N 1
ATOM 696 C CA . CYS A 1 86 ? -5.087 1.742 3.100 1.00 90.94 86 CYS A CA 1
ATOM 697 C C . CYS A 1 86 ? -3.859 2.118 3.940 1.00 90.94 86 CYS A C 1
ATOM 699 O O . CYS A 1 86 ? -2.920 2.714 3.411 1.00 90.94 86 CYS A O 1
ATOM 701 N N . ALA A 1 87 ? -3.838 1.809 5.239 1.00 90.50 87 ALA A N 1
ATOM 702 C CA . ALA A 1 87 ? -2.644 1.995 6.061 1.00 90.50 87 ALA A CA 1
ATOM 703 C C . ALA A 1 87 ? -1.554 0.979 5.683 1.00 90.50 87 ALA A C 1
ATOM 705 O O . ALA A 1 87 ? -0.402 1.375 5.512 1.00 90.50 87 ALA A O 1
ATOM 706 N N . ALA A 1 88 ? -1.934 -0.281 5.449 1.00 91.12 88 ALA A N 1
ATOM 707 C CA . ALA A 1 88 ? -1.039 -1.336 4.977 1.00 91.12 88 ALA A CA 1
ATOM 708 C C . ALA A 1 88 ? -0.388 -0.958 3.636 1.00 91.12 88 ALA A C 1
ATOM 710 O O . ALA A 1 88 ? 0.839 -0.895 3.530 1.00 91.12 88 ALA A O 1
ATOM 711 N N . ILE A 1 89 ? -1.206 -0.570 2.647 1.00 91.88 89 ILE A N 1
ATOM 712 C CA . ILE A 1 89 ? -0.728 -0.159 1.317 1.00 91.88 89 ILE A CA 1
ATOM 713 C C . ILE A 1 89 ? 0.184 1.073 1.415 1.00 91.88 89 ILE A C 1
ATOM 715 O O . ILE A 1 89 ? 1.231 1.124 0.771 1.00 91.88 89 ILE A O 1
ATOM 719 N N . ARG A 1 90 ? -0.160 2.076 2.239 1.00 90.44 90 ARG A N 1
ATOM 720 C CA . ARG A 1 90 ? 0.709 3.249 2.446 1.00 90.44 90 ARG A CA 1
ATOM 721 C C . ARG A 1 90 ? 2.042 2.875 3.087 1.00 90.44 90 ARG A C 1
ATOM 723 O O . ARG A 1 90 ? 3.064 3.431 2.693 1.00 90.44 90 ARG A O 1
ATOM 730 N N . CYS A 1 91 ? 2.043 1.957 4.050 1.00 89.81 91 CYS A N 1
ATOM 731 C CA . CYS A 1 91 ? 3.261 1.453 4.679 1.00 89.81 91 CYS A CA 1
ATOM 732 C C . CYS A 1 91 ? 4.162 0.779 3.634 1.00 89.81 91 CYS A C 1
ATOM 734 O O . CYS A 1 91 ? 5.323 1.157 3.479 1.00 89.81 91 CYS A O 1
ATOM 736 N N . MET A 1 92 ? 3.595 -0.139 2.847 1.00 90.31 92 MET A N 1
ATOM 737 C CA . MET A 1 92 ? 4.283 -0.807 1.742 1.00 90.31 92 MET A CA 1
ATOM 738 C C . MET A 1 92 ? 4.902 0.202 0.765 1.00 90.31 92 MET A C 1
ATOM 740 O O . MET A 1 92 ? 6.086 0.116 0.457 1.00 90.31 92 MET A O 1
ATOM 744 N N . MET A 1 93 ? 4.129 1.196 0.320 1.00 88.50 93 MET A N 1
ATOM 745 C CA . MET A 1 93 ? 4.607 2.225 -0.610 1.00 88.50 93 MET A CA 1
ATOM 746 C C . MET A 1 93 ? 5.763 3.054 -0.039 1.00 88.50 93 MET A C 1
ATOM 748 O O . MET A 1 93 ? 6.694 3.374 -0.773 1.00 88.50 93 MET A O 1
ATOM 752 N N . LYS A 1 94 ? 5.734 3.387 1.259 1.00 87.31 94 LYS A N 1
ATOM 753 C CA . LYS A 1 94 ? 6.848 4.083 1.930 1.00 87.31 94 LYS A CA 1
ATOM 754 C C . LYS A 1 94 ? 8.117 3.232 1.937 1.00 87.31 94 LYS A C 1
ATOM 756 O O . LYS A 1 94 ? 9.196 3.761 1.703 1.00 87.31 94 LYS A O 1
ATOM 761 N N . ARG A 1 95 ? 7.990 1.927 2.187 1.00 86.75 95 ARG A N 1
ATOM 762 C CA . ARG A 1 95 ? 9.123 0.994 2.174 1.00 86.75 95 ARG A CA 1
ATOM 763 C C . ARG A 1 95 ? 9.709 0.843 0.773 1.00 86.75 95 ARG A C 1
ATOM 765 O O . ARG A 1 95 ? 10.911 0.978 0.595 1.00 86.75 95 ARG A O 1
ATOM 772 N N . MET A 1 96 ? 8.847 0.674 -0.223 1.00 84.88 96 MET A N 1
ATOM 773 C CA . MET A 1 96 ? 9.244 0.605 -1.629 1.00 84.88 96 MET A CA 1
ATOM 774 C C . MET A 1 96 ? 9.944 1.883 -2.092 1.00 84.88 96 MET A C 1
ATOM 776 O O . MET A 1 96 ? 10.920 1.805 -2.823 1.00 84.88 96 MET A O 1
ATOM 780 N N . GLN A 1 97 ? 9.524 3.051 -1.603 1.00 84.19 97 GLN A N 1
ATOM 781 C CA . GLN A 1 97 ? 10.211 4.310 -1.889 1.00 84.19 97 GLN A CA 1
ATOM 782 C C . GLN A 1 97 ? 11.649 4.359 -1.346 1.00 84.19 97 GLN A C 1
ATOM 784 O O . GLN A 1 97 ? 12.494 5.037 -1.916 1.00 84.19 97 GLN A O 1
ATOM 789 N N . GLN A 1 98 ? 11.935 3.679 -0.235 1.00 81.12 98 GLN A N 1
ATOM 790 C CA . GLN A 1 98 ? 13.297 3.607 0.306 1.00 81.12 98 GLN A CA 1
ATOM 791 C C . GLN A 1 98 ? 14.181 2.636 -0.486 1.00 81.12 98 GLN A C 1
ATOM 793 O O . GLN A 1 98 ? 15.399 2.787 -0.488 1.00 81.12 98 GLN A O 1
ATOM 798 N N . GLU A 1 99 ? 13.575 1.638 -1.130 1.00 78.06 99 GLU A N 1
ATOM 799 C CA . GLU A 1 99 ? 14.273 0.595 -1.886 1.00 78.06 99 GLU A CA 1
ATOM 800 C C . GLU A 1 99 ? 14.445 0.958 -3.374 1.00 78.06 99 GLU A C 1
ATOM 802 O O . GLU A 1 99 ? 15.434 0.560 -3.985 1.00 78.06 99 GLU A O 1
ATOM 807 N N . HIS A 1 100 ? 13.522 1.737 -3.950 1.00 71.50 100 HIS A N 1
ATOM 808 C CA . HIS A 1 100 ? 13.525 2.154 -5.354 1.00 71.50 100 HIS A CA 1
ATOM 809 C C . HIS A 1 100 ? 13.837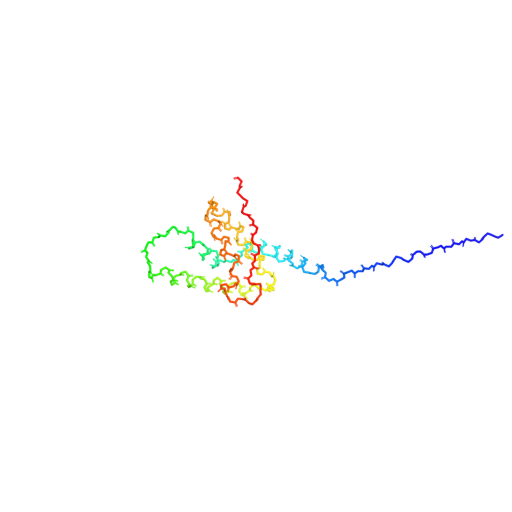 3.645 -5.503 1.00 71.50 100 HIS A C 1
ATOM 811 O O . HIS A 1 100 ? 13.229 4.495 -4.857 1.00 71.50 100 HIS A O 1
ATOM 817 N N . GLY A 1 101 ? 14.797 3.960 -6.377 1.00 63.09 101 GLY A N 1
ATOM 818 C CA . GLY A 1 101 ? 15.429 5.279 -6.423 1.00 63.09 101 GLY A CA 1
ATOM 819 C C . GLY A 1 101 ? 14.839 6.279 -7.418 1.00 63.09 101 GLY A C 1
ATOM 820 O O . GLY A 1 101 ? 15.106 7.470 -7.271 1.00 63.09 101 GLY A O 1
ATOM 821 N N . THR A 1 102 ? 14.065 5.852 -8.425 1.00 76.94 102 THR A N 1
ATOM 822 C CA . THR A 1 102 ? 13.595 6.785 -9.463 1.00 76.94 102 THR A CA 1
ATOM 823 C C . THR A 1 102 ? 12.166 7.265 -9.233 1.00 76.94 102 THR A C 1
ATOM 825 O O . THR A 1 102 ? 11.267 6.523 -8.825 1.00 76.94 102 THR A O 1
ATOM 828 N N . GLU A 1 103 ? 11.937 8.543 -9.538 1.00 79.12 103 GLU A N 1
ATOM 829 C CA . GLU A 1 103 ? 10.615 9.153 -9.418 1.00 79.12 103 GLU A CA 1
ATOM 830 C C . GLU A 1 103 ? 9.577 8.514 -10.340 1.00 79.12 103 GLU A C 1
ATOM 832 O O . GLU A 1 103 ? 8.424 8.315 -9.946 1.00 79.12 103 GLU A O 1
ATOM 837 N N . GLN A 1 104 ? 10.003 8.136 -11.541 1.00 78.81 104 GLN A N 1
ATOM 838 C CA . GLN A 1 104 ? 9.135 7.580 -12.567 1.00 78.81 104 GLN A CA 1
ATOM 839 C C . GLN A 1 104 ? 8.614 6.185 -12.193 1.00 78.81 104 GLN A C 1
ATOM 841 O O . GLN A 1 104 ? 7.404 5.953 -12.264 1.00 78.81 104 GLN A O 1
ATOM 846 N N . GLU A 1 105 ? 9.486 5.285 -11.728 1.00 79.62 105 GLU A N 1
ATOM 847 C CA . GLU A 1 105 ? 9.091 3.948 -11.257 1.00 79.62 105 GLU A CA 1
ATOM 848 C C . GLU A 1 105 ? 8.126 4.057 -10.068 1.00 79.62 105 GLU A C 1
ATOM 850 O O . GLU A 1 105 ? 7.060 3.435 -10.036 1.00 79.62 105 GLU A O 1
ATOM 855 N N . MET A 1 106 ? 8.440 4.936 -9.112 1.00 83.94 106 MET A N 1
ATOM 856 C CA . MET A 1 106 ? 7.600 5.169 -7.937 1.00 83.94 106 MET A CA 1
ATOM 857 C C . MET A 1 106 ? 6.238 5.779 -8.281 1.00 83.94 106 MET A C 1
ATOM 859 O O . MET A 1 106 ? 5.238 5.497 -7.609 1.00 83.94 106 MET A O 1
ATOM 863 N N . GLN A 1 107 ? 6.159 6.609 -9.322 1.00 83.75 107 GLN A N 1
ATOM 864 C CA . GLN A 1 107 ? 4.894 7.168 -9.789 1.00 83.75 107 GLN A CA 1
ATOM 865 C C . GLN A 1 107 ? 3.991 6.087 -10.393 1.00 83.75 107 GLN A C 1
ATOM 867 O O . GLN A 1 107 ? 2.793 6.069 -10.091 1.00 83.75 107 GLN A O 1
ATOM 872 N N . GLN A 1 108 ? 4.551 5.175 -11.191 1.00 82.56 108 GLN A N 1
ATOM 873 C CA . GLN A 1 108 ? 3.809 4.050 -11.768 1.00 82.56 108 GLN A CA 1
ATOM 874 C C . GLN A 1 108 ? 3.313 3.092 -10.680 1.00 82.56 108 GLN A C 1
ATOM 876 O O . GLN A 1 108 ? 2.118 2.781 -10.629 1.00 82.56 108 GLN A O 1
ATOM 881 N N . MET A 1 109 ? 4.192 2.708 -9.749 1.00 86.00 109 MET A N 1
ATOM 882 C CA . MET A 1 109 ? 3.828 1.872 -8.601 1.00 86.00 109 MET A CA 1
ATOM 883 C C . MET A 1 109 ? 2.726 2.518 -7.755 1.00 86.00 109 MET A C 1
ATOM 885 O O . MET A 1 109 ? 1.757 1.847 -7.400 1.00 86.00 109 MET A O 1
ATOM 889 N N . ARG A 1 110 ? 2.785 3.840 -7.506 1.00 86.69 110 ARG A N 1
ATOM 890 C CA . ARG A 1 110 ? 1.707 4.540 -6.784 1.00 86.69 110 ARG A CA 1
ATOM 891 C C . ARG A 1 110 ? 0.367 4.369 -7.488 1.00 86.69 110 ARG A C 1
ATOM 893 O O . ARG A 1 110 ? -0.629 4.093 -6.821 1.00 86.69 110 ARG A O 1
ATOM 900 N N . GLN A 1 111 ? 0.303 4.630 -8.792 1.00 84.69 111 GLN A N 1
ATOM 901 C CA . GLN A 1 111 ? -0.970 4.593 -9.516 1.00 84.69 111 GLN A CA 1
ATOM 902 C C . GLN A 1 111 ? -1.650 3.234 -9.360 1.00 84.69 111 GLN A C 1
ATOM 904 O O . GLN A 1 111 ? -2.841 3.188 -9.069 1.00 84.69 111 GLN A O 1
ATOM 909 N N . LYS A 1 112 ? -0.880 2.147 -9.436 1.00 85.81 112 LYS A N 1
ATOM 910 C CA . LYS A 1 112 ? -1.395 0.791 -9.228 1.00 85.81 112 LYS A CA 1
ATOM 911 C C . LYS A 1 112 ? -1.761 0.522 -7.767 1.00 85.81 112 LYS A C 1
ATOM 913 O O . LYS A 1 112 ? -2.851 0.023 -7.504 1.00 85.81 112 LYS A O 1
ATOM 918 N N . ALA A 1 113 ? -0.927 0.939 -6.814 1.00 89.69 113 ALA A N 1
ATOM 919 C CA . ALA A 1 113 ? -1.198 0.781 -5.384 1.00 89.69 113 ALA A CA 1
ATOM 920 C C . ALA A 1 113 ? -2.500 1.469 -4.932 1.00 89.69 113 ALA A C 1
ATOM 922 O O . ALA A 1 113 ? -3.207 0.941 -4.076 1.00 89.69 113 ALA A O 1
ATOM 923 N N . GLN A 1 114 ? -2.853 2.616 -5.528 1.00 90.31 114 GLN A N 1
ATOM 924 C CA . GLN A 1 114 ? -4.113 3.312 -5.232 1.00 90.31 114 GLN A CA 1
ATOM 925 C C . GLN A 1 114 ? -5.339 2.444 -5.537 1.00 90.31 114 GLN A C 1
ATOM 927 O O . GLN A 1 114 ? -6.292 2.461 -4.764 1.00 90.31 114 GLN A O 1
ATOM 932 N N . TYR A 1 115 ? -5.296 1.654 -6.613 1.00 90.25 115 TYR A N 1
ATOM 933 C CA . TYR A 1 115 ? -6.403 0.800 -7.059 1.00 90.25 115 TYR A CA 1
ATOM 934 C C . TYR A 1 115 ? -6.230 -0.678 -6.692 1.00 90.25 115 TYR A C 1
ATOM 936 O O . TYR A 1 115 ? -7.039 -1.507 -7.109 1.00 90.25 115 TYR A O 1
ATOM 944 N N . LEU A 1 116 ? -5.209 -1.018 -5.900 1.00 90.88 116 LEU A N 1
ATOM 945 C CA . LEU A 1 116 ? -4.933 -2.385 -5.458 1.00 90.88 116 LEU A CA 1
ATOM 946 C C . LEU A 1 116 ? -6.166 -3.062 -4.833 1.00 90.88 116 LEU A C 1
ATOM 948 O O . LEU A 1 116 ? -6.498 -4.169 -5.257 1.00 90.88 116 LEU A O 1
ATOM 952 N N . PRO A 1 117 ? -6.929 -2.408 -3.931 1.00 91.50 117 PRO A N 1
ATOM 953 C CA . PRO A 1 117 ? -8.113 -3.042 -3.361 1.00 91.50 117 PRO A CA 1
ATOM 954 C C . PRO A 1 117 ? -9.171 -3.399 -4.415 1.00 91.50 117 PRO A C 1
ATOM 956 O O . PRO A 1 117 ? -9.756 -4.481 -4.372 1.00 91.50 117 PRO A O 1
ATOM 959 N N . ARG A 1 118 ? -9.378 -2.523 -5.409 1.00 91.00 118 ARG A N 1
ATOM 960 C CA . ARG A 1 118 ? -10.291 -2.770 -6.532 1.00 91.00 118 ARG A CA 1
ATOM 961 C C . ARG A 1 118 ? -9.809 -3.916 -7.418 1.00 91.00 118 ARG A C 1
ATOM 963 O O . ARG A 1 118 ? -10.628 -4.748 -7.796 1.00 91.00 118 ARG A O 1
ATOM 970 N N . MET A 1 119 ? -8.514 -3.978 -7.732 1.00 88.94 119 MET A N 1
ATOM 971 C CA . MET A 1 119 ? -7.933 -5.087 -8.505 1.00 88.94 119 MET A CA 1
ATOM 972 C C . MET A 1 119 ? -8.091 -6.425 -7.770 1.00 88.94 119 MET A C 1
ATOM 974 O O . MET A 1 119 ? -8.381 -7.439 -8.391 1.00 88.94 119 MET A O 1
ATOM 978 N N . CYS A 1 120 ? -8.028 -6.405 -6.438 1.00 89.00 120 CYS A N 1
ATOM 979 C CA . CYS A 1 120 ? -8.267 -7.573 -5.593 1.00 89.00 120 CYS A CA 1
ATOM 980 C C . CYS A 1 120 ? -9.748 -7.928 -5.374 1.00 89.00 120 CYS A C 1
ATOM 982 O O . CYS A 1 120 ? -10.046 -8.871 -4.628 1.00 89.00 120 CYS A O 1
ATOM 984 N N . GLY A 1 121 ? -10.679 -7.195 -5.996 1.00 88.69 121 GLY A N 1
ATOM 985 C CA . GLY A 1 121 ? -12.120 -7.422 -5.875 1.00 88.69 121 GLY A CA 1
ATOM 986 C C . GLY A 1 121 ? -12.694 -7.067 -4.500 1.00 88.69 121 GLY A C 1
ATOM 987 O O . GLY A 1 121 ? -13.725 -7.609 -4.108 1.00 88.69 121 GLY A O 1
ATOM 988 N N . MET A 1 122 ? -12.030 -6.194 -3.737 1.00 88.19 122 MET A N 1
ATOM 989 C CA . MET A 1 122 ? -12.515 -5.765 -2.424 1.00 88.19 122 MET A CA 1
ATOM 990 C C . MET A 1 122 ? -13.683 -4.789 -2.575 1.00 88.19 122 MET A C 1
ATOM 992 O O . MET A 1 122 ? -13.640 -3.871 -3.391 1.00 88.19 122 MET A O 1
ATOM 996 N N . SER A 1 123 ? -14.724 -4.963 -1.757 1.00 85.00 123 SER A N 1
ATOM 997 C CA . SER A 1 123 ? -15.891 -4.070 -1.762 1.00 85.00 123 SER A CA 1
ATOM 998 C C . SER A 1 123 ? -15.617 -2.732 -1.068 1.00 85.00 123 SER A C 1
ATOM 1000 O O . SER A 1 123 ? -16.214 -1.725 -1.433 1.00 85.00 123 SER A O 1
ATOM 1002 N N . TYR A 1 124 ? -14.726 -2.715 -0.070 1.00 84.38 124 TYR A N 1
ATOM 1003 C CA . TYR A 1 124 ? -14.279 -1.503 0.615 1.00 84.38 124 TYR A CA 1
ATOM 1004 C C . TYR A 1 124 ? -12.954 -1.736 1.370 1.00 84.38 124 TYR A C 1
ATOM 1006 O O . TYR A 1 124 ? -12.822 -2.772 2.030 1.00 84.38 124 TYR A O 1
ATOM 1014 N N . PRO A 1 125 ? -12.016 -0.769 1.355 1.00 87.56 125 PRO A N 1
ATOM 1015 C CA . PRO A 1 125 ? -11.961 0.370 0.430 1.00 87.56 125 PRO A CA 1
ATOM 1016 C C . PRO A 1 125 ? -11.725 -0.115 -1.009 1.00 87.56 125 PRO A C 1
ATOM 1018 O O . PRO A 1 125 ? -11.144 -1.175 -1.194 1.00 87.56 125 PRO A O 1
ATOM 1021 N N . THR A 1 126 ? -12.171 0.624 -2.030 1.00 87.56 126 THR A N 1
ATOM 1022 C CA . THR A 1 126 ? -11.859 0.320 -3.449 1.00 87.56 126 THR A CA 1
ATOM 1023 C C . THR A 1 126 ? -10.678 1.132 -3.974 1.00 87.56 126 THR A C 1
ATOM 1025 O O . THR A 1 126 ? -10.034 0.745 -4.946 1.00 87.56 126 THR A O 1
ATOM 1028 N N . GLU A 1 127 ? -10.389 2.262 -3.332 1.00 89.31 127 GLU A N 1
ATOM 1029 C CA . GLU A 1 127 ? -9.284 3.154 -3.660 1.00 89.31 127 GLU A CA 1
ATOM 1030 C C . GLU A 1 127 ? -8.649 3.677 -2.370 1.00 89.31 127 GLU A C 1
ATOM 1032 O O . GLU A 1 127 ? -9.348 3.994 -1.406 1.00 89.31 127 GLU A O 1
ATOM 1037 N N . CYS A 1 128 ? -7.322 3.787 -2.359 1.00 89.19 128 CYS A N 1
ATOM 1038 C CA . CYS A 1 128 ? -6.564 4.338 -1.243 1.00 89.19 128 CYS A CA 1
ATOM 1039 C C . CYS A 1 128 ? -5.765 5.559 -1.686 1.00 89.19 128 CYS A C 1
ATOM 1041 O O . CYS A 1 128 ? -4.994 5.487 -2.637 1.00 89.19 128 CYS A O 1
ATOM 1043 N N . ARG A 1 129 ? -5.863 6.670 -0.948 1.00 87.38 129 ARG A N 1
ATOM 1044 C CA . ARG A 1 129 ? -5.025 7.850 -1.202 1.00 87.38 129 ARG A CA 1
ATOM 1045 C C . ARG A 1 129 ? -3.598 7.589 -0.737 1.00 87.38 129 ARG A C 1
ATOM 1047 O O . ARG A 1 129 ? -3.310 7.580 0.459 1.00 87.38 129 ARG A O 1
ATOM 1054 N N . ILE A 1 130 ? -2.691 7.409 -1.689 1.00 84.75 130 ILE A N 1
ATOM 1055 C CA . ILE A 1 130 ? -1.263 7.249 -1.416 1.00 84.75 130 ILE A CA 1
ATOM 1056 C C . ILE A 1 130 ? -0.592 8.615 -1.591 1.00 84.75 130 ILE A C 1
ATOM 1058 O O . ILE A 1 130 ? -0.563 9.153 -2.697 1.00 84.75 130 ILE A O 1
ATOM 1062 N N . GLY A 1 131 ? -0.060 9.188 -0.506 1.00 74.94 131 GLY A N 1
ATOM 1063 C CA . GLY A 1 131 ? 0.616 10.494 -0.527 1.00 74.94 131 GLY A CA 1
ATOM 1064 C C . GLY A 1 131 ? 1.750 10.552 -1.553 1.00 74.94 131 GLY A C 1
ATOM 1065 O O . GLY A 1 131 ? 2.285 9.504 -1.910 1.00 74.94 131 GLY A O 1
ATOM 1066 N N . ARG A 1 132 ? 2.083 11.757 -2.048 1.00 67.56 132 ARG A N 1
ATOM 1067 C CA . ARG A 1 132 ? 3.139 12.002 -3.056 1.00 67.56 132 ARG A CA 1
ATOM 1068 C C . ARG A 1 132 ? 4.508 11.510 -2.569 1.00 67.56 132 ARG A C 1
ATOM 1070 O O . ARG A 1 132 ? 4.727 11.494 -1.361 1.00 67.56 132 ARG A O 1
ATOM 1077 N N . PRO A 1 133 ? 5.404 11.063 -3.469 1.00 59.97 133 PRO A N 1
ATOM 1078 C CA . PRO A 1 133 ? 6.646 10.466 -3.048 1.00 59.97 133 PRO A CA 1
ATOM 1079 C C . PRO A 1 133 ? 7.558 11.637 -2.699 1.00 59.97 133 PRO A C 1
ATOM 1081 O O . PRO A 1 133 ? 7.652 12.613 -3.441 1.00 59.97 133 PRO A O 1
ATOM 1084 N N . ILE A 1 134 ? 8.147 11.592 -1.518 1.00 60.78 134 ILE A N 1
ATOM 1085 C CA . ILE A 1 134 ? 9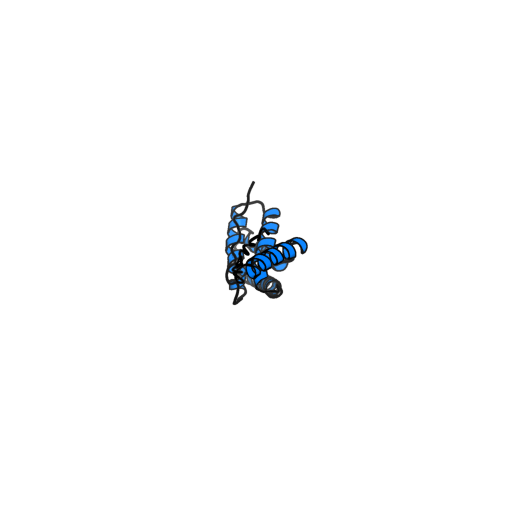.079 12.626 -1.086 1.00 60.78 134 ILE A CA 1
ATOM 1086 C C . ILE A 1 134 ? 10.454 12.239 -1.625 1.00 60.78 134 ILE A C 1
ATOM 1088 O O . ILE A 1 134 ? 11.118 11.399 -1.023 1.00 60.78 134 ILE A O 1
ATOM 1092 N N . PHE A 1 135 ? 10.842 12.776 -2.778 1.00 58.16 135 PHE A N 1
ATOM 1093 C CA . PHE A 1 135 ? 12.227 12.705 -3.247 1.00 58.16 135 PHE A CA 1
ATOM 1094 C C . PHE A 1 135 ? 12.960 13.922 -2.688 1.00 58.16 135 PHE A C 1
ATOM 1096 O O . PHE A 1 135 ? 12.456 15.041 -2.804 1.00 58.16 135 PHE A O 1
ATOM 1103 N N . ALA A 1 136 ? 14.071 13.678 -1.997 1.00 47.62 136 ALA A N 1
ATOM 1104 C CA . ALA A 1 136 ? 14.941 14.712 -1.447 1.00 47.62 136 ALA A CA 1
ATOM 1105 C C . ALA A 1 136 ? 16.085 15.004 -2.419 1.00 47.62 136 ALA A C 1
ATOM 1107 O O . ALA A 1 136 ? 16.573 14.030 -3.036 1.00 47.62 136 ALA A O 1
#

Foldseek 3Di:
DDDDDDDDDDDDDPDPPDPPVLVVVQVVLLVVCVVVQLPQVLLLVLLVLVLDPDDPPPPVSVVVSVVSLQSSLVVLVPDPPLSSSLSSLLSSLLVVLVVDPDQVSSVVSQVCSQQSCCVSVHPPPRGHDHDRRDDD

Secondary structure (DSSP, 8-state):
-PPPPPP---------TTSHHHHHHHHHHHHHHHHTTT--HHHHHHHHHTTS---S-TTTHHHHHHHHHHHHHHHHHH-SSGGGHHHHHHHHHHHHHHH---HHHHHHHHHHHHHHHHHTT-SS-S----PPP---